Protein AF-A0A8T3MA06-F1 (afdb_monomer)

Sequence (83 aa):
MPRLACWKCGRQLYTVTALESLFADERRCPRCGAFLDAERRDHDRRGMPRRQNPPDDPGPPKAKERRVDERRQTRRRGSGPGI

Secondary structure (DSSP, 8-state):
--EEE-TTT--EEE-SS-GGGS-TTTTB-TTT-PBPEE-TTTTTS--SPPPPPPTTSPPSP----HHHHHHHHS---------

Solvent-accessible surface area (backbone atoms only — not comparable to full-atom values): 5701 Å² total; per-residue (Å²): 120,47,44,33,30,24,84,90,80,70,48,76,44,83,38,90,62,54,77,89,78,48,53,80,73,73,35,32,32,93,86,77,65,45,65,50,40,78,47,79,60,72,78,69,52,78,83,67,79,77,86,75,65,56,88,93,52,67,67,81,74,89,66,78,61,65,70,59,58,58,62,70,72,71,74,87,78,77,93,79,81,91,129

Foldseek 3Di:
DWWKADPVPGDIDDDPDDPVPDDPQRQADPPPRDGIDTDPCPVVPPPDDDDDDDPVCHPDPPDDDVVVVVVVPPPPPDDDDDD

Mean predicted aligned error: 15.07 Å

Structure (mmCIF, N/CA/C/O backbone):
data_AF-A0A8T3MA06-F1
#
_entry.id   AF-A0A8T3MA06-F1
#
loop_
_atom_site.group_PDB
_atom_site.id
_atom_site.type_symbol
_atom_site.label_atom_id
_atom_site.label_alt_id
_atom_site.label_comp_id
_atom_site.label_asym_id
_atom_site.label_entity_id
_atom_site.label_seq_id
_atom_site.pdbx_PDB_ins_code
_atom_site.Cartn_x
_atom_site.Cartn_y
_atom_site.Cartn_z
_atom_site.occupancy
_atom_site.B_iso_or_equiv
_atom_site.auth_seq_id
_atom_site.auth_comp_id
_atom_site.auth_asym_id
_atom_site.auth_atom_id
_atom_site.pdbx_PDB_model_num
ATOM 1 N N . MET A 1 1 ? 3.066 5.221 -3.822 1.00 73.12 1 MET A N 1
ATOM 2 C CA . MET A 1 1 ? 1.664 5.280 -3.353 1.00 73.12 1 MET A CA 1
ATOM 3 C C . MET A 1 1 ? 1.409 4.030 -2.541 1.00 73.12 1 MET A C 1
ATOM 5 O O . MET A 1 1 ? 1.587 2.959 -3.113 1.00 73.12 1 MET A O 1
ATOM 9 N N . PRO A 1 2 ? 1.071 4.151 -1.250 1.00 79.19 2 PRO A N 1
ATOM 10 C CA . PRO A 1 2 ? 0.799 2.995 -0.410 1.00 79.19 2 PRO A CA 1
ATOM 11 C C . PRO A 1 2 ? -0.327 2.135 -0.995 1.00 79.19 2 PRO A C 1
ATOM 13 O O . PRO A 1 2 ? -1.360 2.627 -1.461 1.00 79.19 2 PRO A O 1
ATOM 16 N N . ARG A 1 3 ? -0.090 0.822 -0.999 1.00 86.62 3 ARG A N 1
ATOM 17 C CA . ARG A 1 3 ? -1.081 -0.188 -1.360 1.00 86.62 3 ARG A CA 1
ATOM 18 C C . ARG A 1 3 ? -1.487 -0.959 -0.123 1.00 86.62 3 ARG A C 1
ATOM 20 O O . ARG A 1 3 ? -0.643 -1.473 0.608 1.00 86.62 3 ARG A O 1
ATOM 27 N N . LEU A 1 4 ? -2.792 -1.096 0.043 1.00 90.12 4 LEU A N 1
ATOM 28 C CA . LEU A 1 4 ? -3.400 -1.923 1.067 1.00 90.12 4 LEU A CA 1
ATOM 29 C C . LEU A 1 4 ? -4.016 -3.164 0.432 1.00 90.12 4 LEU A C 1
ATOM 31 O O . LEU A 1 4 ? -4.576 -3.106 -0.665 1.00 90.12 4 LEU A O 1
ATOM 35 N N . ALA A 1 5 ? -3.937 -4.290 1.126 1.00 91.69 5 ALA A N 1
ATOM 36 C CA . ALA A 1 5 ? -4.463 -5.563 0.670 1.00 91.69 5 ALA A CA 1
ATOM 37 C C . ALA A 1 5 ? -5.424 -6.151 1.704 1.00 91.69 5 ALA A C 1
ATOM 39 O O . ALA A 1 5 ? -5.117 -6.237 2.889 1.00 91.69 5 ALA A O 1
ATOM 40 N N . CYS A 1 6 ? -6.581 -6.621 1.242 1.00 92.56 6 CYS A N 1
ATOM 41 C CA . CYS A 1 6 ? -7.473 -7.442 2.048 1.00 92.56 6 CYS A CA 1
ATOM 42 C C . CYS A 1 6 ? -7.149 -8.919 1.830 1.00 92.56 6 CYS A C 1
ATOM 44 O O . CYS A 1 6 ? -7.370 -9.443 0.738 1.00 92.56 6 CYS A O 1
ATOM 46 N N . TRP A 1 7 ? -6.701 -9.626 2.865 1.00 89.12 7 TRP A N 1
ATOM 47 C CA . TRP A 1 7 ? -6.324 -11.039 2.724 1.00 89.12 7 TRP A CA 1
ATOM 48 C C . TRP A 1 7 ? -7.527 -11.985 2.767 1.00 89.12 7 TRP A C 1
ATOM 50 O O . TRP A 1 7 ? -7.425 -13.133 2.350 1.00 89.12 7 TRP A O 1
ATOM 60 N N . LYS A 1 8 ? -8.696 -11.490 3.196 1.00 92.62 8 LYS A N 1
ATOM 61 C CA . LYS A 1 8 ? -9.950 -12.256 3.186 1.00 92.62 8 LYS A CA 1
ATOM 62 C C . LYS A 1 8 ? -10.586 -12.342 1.796 1.00 92.62 8 LYS A C 1
ATOM 64 O O . LYS A 1 8 ? -11.134 -13.377 1.446 1.00 92.62 8 LYS A O 1
ATOM 69 N N . CYS A 1 9 ? -10.562 -11.257 1.012 1.00 92.94 9 CYS A N 1
ATOM 70 C C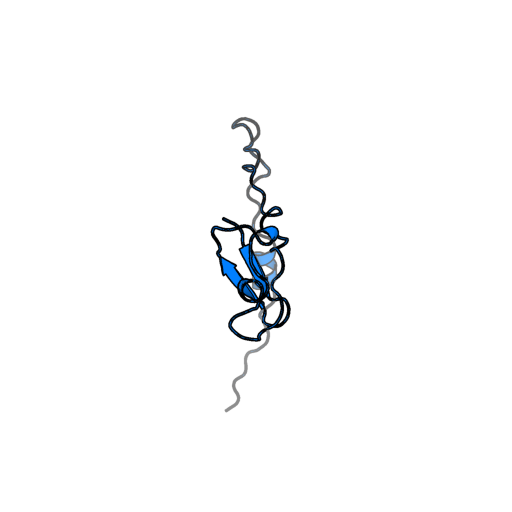A . CYS A 1 9 ? -11.212 -11.212 -0.310 1.00 92.94 9 CYS A CA 1
ATOM 71 C C . CYS A 1 9 ? -10.266 -10.921 -1.487 1.00 92.94 9 CYS A C 1
ATOM 73 O O . CYS A 1 9 ? -10.726 -10.827 -2.624 1.00 92.94 9 CYS A O 1
ATOM 75 N N . GLY A 1 10 ? -8.967 -10.740 -1.224 1.00 89.75 10 GLY A N 1
ATOM 76 C CA . GLY A 1 10 ? -7.929 -10.521 -2.235 1.00 89.75 10 GLY A CA 1
ATOM 77 C C . GLY A 1 10 ? -7.918 -9.128 -2.872 1.00 89.75 10 GLY A C 1
ATOM 78 O O . GLY A 1 10 ? -7.167 -8.896 -3.816 1.00 89.75 10 GLY A O 1
ATOM 79 N N . ARG A 1 11 ? -8.750 -8.189 -2.402 1.00 89.56 11 ARG A N 1
ATOM 80 C CA . ARG A 1 11 ? -8.837 -6.849 -2.998 1.00 89.56 11 ARG A CA 1
ATOM 81 C C . ARG A 1 11 ? -7.623 -5.998 -2.637 1.00 89.56 11 ARG A C 1
ATOM 83 O O . ARG A 1 11 ? -7.190 -5.994 -1.488 1.00 89.56 11 ARG A O 1
ATOM 90 N N . GLN A 1 12 ? -7.141 -5.241 -3.617 1.00 91.19 12 GLN A N 1
ATOM 91 C CA . GLN A 1 12 ? -6.109 -4.223 -3.443 1.00 91.19 12 GLN A CA 1
ATOM 92 C C . GLN A 1 12 ? -6.738 -2.831 -3.484 1.00 91.19 12 GLN A C 1
ATOM 94 O O . GLN A 1 1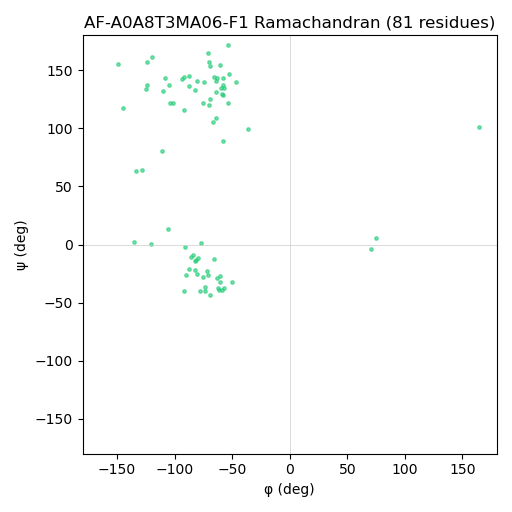2 ? -7.611 -2.564 -4.314 1.00 91.19 12 GLN A O 1
ATOM 99 N N . LEU A 1 13 ? -6.299 -1.961 -2.583 1.00 88.38 13 LEU A N 1
ATOM 100 C CA . LEU A 1 13 ? -6.729 -0.575 -2.460 1.00 88.38 13 LEU A CA 1
ATOM 101 C C . LEU A 1 13 ? -5.505 0.327 -2.551 1.00 88.38 13 LEU A C 1
ATOM 103 O O . LEU A 1 13 ? -4.453 0.033 -1.989 1.00 88.38 13 LEU A O 1
ATOM 107 N N . TYR A 1 14 ? -5.660 1.413 -3.291 1.00 86.75 14 TYR A N 1
ATOM 108 C CA . TYR A 1 14 ? -4.630 2.417 -3.483 1.00 86.75 14 TYR A CA 1
ATOM 109 C C . TYR A 1 14 ? -4.998 3.613 -2.627 1.00 86.75 14 TYR A C 1
ATOM 111 O O . TYR A 1 14 ? -6.088 4.160 -2.786 1.00 86.75 14 TYR A O 1
ATOM 119 N N . THR A 1 15 ? -4.108 3.998 -1.723 1.00 85.00 15 THR A N 1
ATOM 120 C CA . THR A 1 15 ? -4.321 5.138 -0.833 1.00 85.00 15 THR A CA 1
ATOM 121 C C . THR A 1 15 ? -3.175 6.126 -1.002 1.00 85.00 15 THR A C 1
ATOM 123 O O . THR A 1 15 ? -2.089 5.790 -1.483 1.00 85.00 15 THR A O 1
ATOM 126 N N . VAL A 1 16 ? -3.432 7.384 -0.657 1.00 84.88 16 VAL A N 1
ATOM 127 C CA . VAL A 1 16 ? -2.380 8.409 -0.553 1.00 84.88 16 VAL A CA 1
ATOM 128 C C . VAL A 1 16 ? -1.802 8.466 0.860 1.00 84.88 16 VAL A C 1
ATOM 130 O O . VAL A 1 16 ? -0.641 8.819 1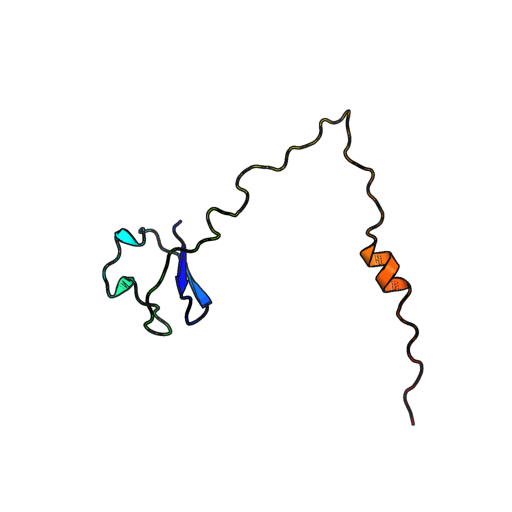.035 1.00 84.88 16 VAL A O 1
ATOM 133 N N . THR A 1 17 ? -2.593 8.060 1.852 1.00 84.88 17 THR A N 1
ATOM 134 C CA . THR A 1 17 ? -2.247 7.982 3.272 1.00 84.88 17 THR A CA 1
ATOM 135 C C . THR A 1 17 ? -1.699 6.605 3.644 1.00 84.88 17 THR A C 1
ATOM 137 O O . THR A 1 17 ? -2.133 5.584 3.104 1.00 84.88 17 THR A O 1
ATOM 140 N N . ALA A 1 18 ? -0.731 6.578 4.563 1.00 82.88 18 ALA A N 1
ATOM 141 C CA . ALA A 1 18 ? -0.157 5.347 5.103 1.00 82.88 18 ALA A CA 1
ATOM 142 C C . ALA A 1 18 ? -1.157 4.611 6.014 1.00 82.88 18 ALA A C 1
ATOM 144 O O . ALA A 1 18 ? -2.072 5.230 6.560 1.00 82.88 18 ALA A O 1
ATOM 145 N N . LEU A 1 19 ? -0.977 3.295 6.191 1.00 81.69 19 LEU A N 1
ATOM 146 C CA . LEU A 1 19 ? -1.884 2.456 6.987 1.00 81.69 19 LEU A CA 1
ATOM 147 C C . LEU A 1 19 ? -1.976 2.946 8.439 1.00 81.69 19 LEU A C 1
ATOM 149 O O . LEU A 1 19 ? -3.060 2.973 9.020 1.00 81.69 19 LEU A O 1
ATOM 153 N N . GLU A 1 20 ? -0.852 3.371 9.013 1.00 83.50 20 GLU A N 1
ATOM 154 C CA . GLU A 1 20 ? -0.747 3.850 10.391 1.00 83.50 20 GLU A CA 1
ATOM 155 C C . GLU A 1 20 ? -1.579 5.116 10.629 1.00 83.50 20 GLU A C 1
ATOM 157 O O . GLU A 1 20 ? -2.083 5.315 11.732 1.00 83.50 20 GLU A O 1
ATOM 162 N N . SER A 1 21 ? -1.774 5.932 9.590 1.00 86.75 21 SER A N 1
ATOM 163 C CA . SER A 1 21 ? -2.540 7.182 9.644 1.00 86.75 21 SER A CA 1
ATOM 164 C C . SER A 1 21 ? -4.048 6.999 9.447 1.00 86.75 21 SER A C 1
ATOM 166 O O . SER A 1 21 ? -4.788 7.954 9.649 1.00 86.75 21 SER A O 1
ATOM 168 N N . LEU A 1 22 ? -4.511 5.811 9.039 1.00 84.06 22 LEU A N 1
ATOM 169 C CA . LEU A 1 22 ? -5.936 5.532 8.832 1.00 84.06 22 LEU A CA 1
ATOM 170 C C . LEU A 1 22 ? -6.648 5.227 10.151 1.00 84.06 22 LEU A C 1
ATOM 172 O O . LEU A 1 22 ? -6.119 4.480 10.984 1.00 84.06 22 LEU A O 1
ATOM 176 N N . PHE A 1 23 ? -7.879 5.718 10.293 1.00 87.88 23 PHE A N 1
ATOM 177 C CA . PHE A 1 23 ? -8.772 5.362 11.395 1.00 87.88 23 PHE A CA 1
ATOM 178 C C . PHE A 1 23 ? -9.287 3.918 11.268 1.00 87.88 23 PHE A C 1
ATOM 180 O O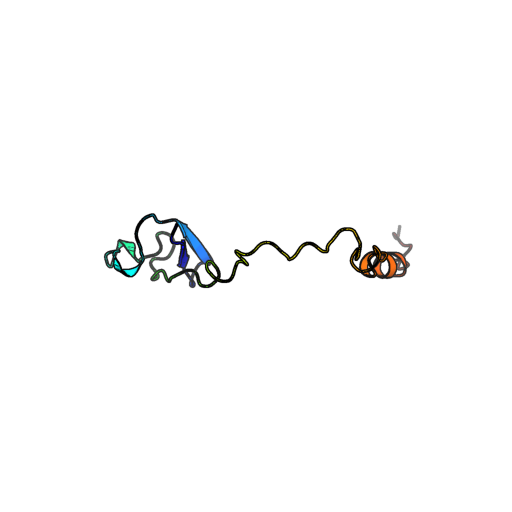 . PHE A 1 23 ? -9.193 3.284 10.217 1.00 87.88 23 PHE A O 1
ATOM 187 N N . ALA 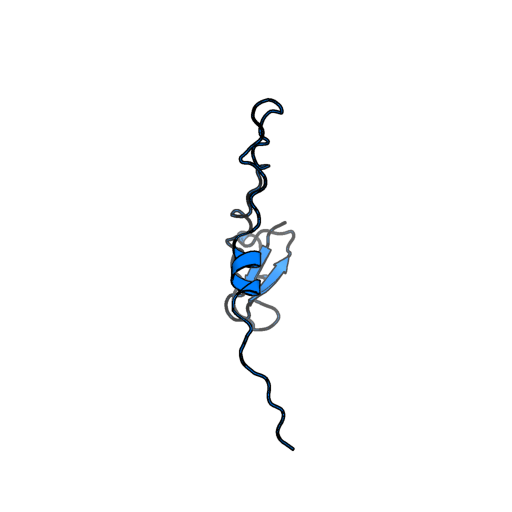A 1 24 ? -9.851 3.373 12.351 1.00 83.00 24 ALA A N 1
ATOM 188 C CA . ALA A 1 24 ? -10.291 1.975 12.405 1.00 83.00 24 ALA A CA 1
ATOM 189 C C . ALA A 1 24 ? -11.304 1.606 11.304 1.00 83.00 24 ALA A C 1
ATOM 191 O O . ALA A 1 24 ? -11.221 0.509 10.749 1.00 83.00 24 ALA A O 1
ATOM 192 N N . ASP A 1 25 ? -12.215 2.517 10.959 1.00 83.31 25 ASP A N 1
ATOM 193 C CA . ASP A 1 25 ? -13.216 2.293 9.910 1.00 83.31 25 ASP A CA 1
ATOM 194 C C . ASP A 1 25 ? -12.606 2.337 8.507 1.00 83.31 25 ASP A C 1
ATOM 196 O O . ASP A 1 25 ? -12.943 1.523 7.649 1.00 83.31 25 ASP A O 1
ATOM 200 N N . GLU A 1 26 ? -11.632 3.216 8.290 1.00 84.56 26 GLU A N 1
ATOM 201 C CA . GLU A 1 26 ? -10.910 3.343 7.020 1.00 84.56 26 GLU A CA 1
ATOM 202 C C . GLU A 1 26 ? -9.959 2.163 6.774 1.00 84.56 26 GLU A C 1
ATOM 204 O O . GLU A 1 26 ? -9.644 1.830 5.631 1.00 84.56 26 GLU A O 1
ATOM 209 N N . ARG A 1 27 ? -9.539 1.472 7.843 1.00 89.25 27 ARG A N 1
ATOM 210 C CA . ARG A 1 27 ? -8.776 0.219 7.763 1.00 89.25 27 ARG A CA 1
ATOM 211 C C . ARG A 1 27 ? -9.639 -0.995 7.427 1.00 89.25 27 ARG A C 1
ATOM 213 O O . ARG A 1 27 ? -9.104 -2.101 7.362 1.00 89.25 27 ARG A O 1
ATOM 220 N N . ARG A 1 28 ? -10.949 -0.848 7.208 1.00 92.00 28 ARG A N 1
ATOM 221 C CA . ARG A 1 28 ? -11.819 -1.964 6.814 1.00 92.00 28 ARG A CA 1
ATOM 222 C C . ARG A 1 28 ? -11.956 -2.059 5.304 1.00 92.00 28 ARG A C 1
ATOM 224 O O . ARG A 1 28 ? -12.077 -1.082 4.574 1.00 92.00 28 ARG A O 1
ATOM 231 N N . CYS A 1 29 ? -12.000 -3.290 4.817 1.00 92.31 29 CYS A N 1
ATOM 232 C CA . CYS A 1 29 ? -12.262 -3.563 3.420 1.00 92.31 29 CYS A CA 1
ATOM 233 C C . CYS A 1 29 ? -13.721 -3.208 3.080 1.00 92.31 29 CYS A C 1
ATOM 235 O O . CYS A 1 29 ? -14.626 -3.825 3.649 1.00 92.31 29 CYS A O 1
ATOM 237 N N . PRO A 1 30 ? -13.981 -2.352 2.075 1.00 91.31 30 PRO A N 1
ATOM 238 C CA . PRO A 1 30 ? -15.341 -1.962 1.692 1.00 91.31 30 PRO A CA 1
ATOM 239 C C . PRO A 1 30 ? -16.172 -3.117 1.116 1.00 91.31 30 PRO A C 1
ATOM 241 O O . PRO A 1 30 ? -17.378 -2.992 0.945 1.00 91.31 30 PRO A O 1
ATOM 244 N N . ARG A 1 31 ? -15.540 -4.252 0.782 1.00 90.81 31 ARG A N 1
ATOM 245 C CA . ARG A 1 31 ? -16.232 -5.428 0.238 1.00 90.81 31 ARG A CA 1
ATOM 246 C C . ARG A 1 31 ? -16.666 -6.422 1.312 1.00 90.81 31 ARG A C 1
ATOM 248 O O . ARG A 1 31 ? -17.709 -7.042 1.170 1.00 90.81 31 ARG A O 1
ATOM 255 N N . CYS A 1 32 ? -15.832 -6.658 2.322 1.00 93.38 32 CYS A N 1
ATOM 256 C CA . CYS A 1 32 ? -16.036 -7.766 3.264 1.00 93.38 32 CYS A CA 1
ATOM 257 C C . CYS A 1 32 ? -15.845 -7.390 4.739 1.00 93.38 32 CYS A C 1
ATOM 259 O O . CYS A 1 32 ? -15.900 -8.276 5.592 1.00 93.38 32 CYS A O 1
ATOM 261 N N . GLY A 1 33 ? -15.571 -6.117 5.043 1.00 91.94 33 GLY A N 1
ATOM 262 C CA . GLY A 1 33 ? -15.439 -5.581 6.402 1.00 91.94 33 GLY A CA 1
ATOM 263 C C . GLY A 1 33 ? -14.196 -6.024 7.181 1.00 91.94 33 GLY A C 1
ATOM 264 O O . GLY A 1 33 ? -13.990 -5.555 8.300 1.00 91.94 33 GLY A O 1
ATOM 265 N N . ALA A 1 34 ? -13.375 -6.916 6.617 1.00 93.25 34 ALA A N 1
ATOM 266 C CA . ALA A 1 34 ? -12.124 -7.366 7.226 1.00 93.25 34 ALA A CA 1
ATOM 267 C C . ALA A 1 34 ? -11.074 -6.253 7.235 1.00 93.25 34 ALA A C 1
ATOM 269 O O . ALA A 1 34 ? -11.091 -5.393 6.355 1.00 93.25 34 ALA A O 1
ATOM 270 N N . PHE A 1 35 ? -10.142 -6.306 8.186 1.00 92.25 35 PHE A N 1
ATOM 271 C CA . PHE A 1 35 ? -9.031 -5.363 8.230 1.00 92.25 35 PHE A CA 1
ATOM 272 C C . PHE A 1 35 ? -8.133 -5.487 6.994 1.00 92.25 35 PHE A C 1
ATOM 274 O O . PHE A 1 35 ? -7.951 -6.567 6.421 1.00 92.25 35 PHE A O 1
ATOM 281 N N . LEU A 1 36 ? -7.647 -4.335 6.553 1.00 90.75 36 LEU A N 1
ATOM 282 C CA . LEU A 1 36 ? -6.654 -4.183 5.509 1.00 90.75 36 LEU A CA 1
ATOM 283 C C . LEU A 1 36 ? -5.260 -4.247 6.124 1.00 90.75 36 LEU A C 1
ATOM 285 O O . LEU A 1 36 ? -5.040 -3.733 7.216 1.00 90.75 36 LEU A O 1
ATOM 289 N N . ASP A 1 37 ? -4.329 -4.824 5.375 1.00 89.94 37 ASP A N 1
ATOM 290 C CA . ASP A 1 37 ? -2.913 -4.898 5.718 1.00 89.94 37 ASP A CA 1
ATOM 291 C C . ASP A 1 37 ? -2.067 -4.199 4.656 1.00 89.94 37 ASP A C 1
ATOM 293 O O . ASP A 1 37 ? -2.504 -4.008 3.515 1.00 89.94 37 ASP A O 1
ATOM 297 N N . ALA A 1 38 ? -0.828 -3.861 5.010 1.00 87.56 38 ALA A N 1
ATOM 298 C CA . ALA A 1 38 ? 0.150 -3.392 4.038 1.00 87.56 38 ALA A CA 1
ATOM 299 C C . ALA A 1 38 ? 0.395 -4.463 2.956 1.00 87.56 38 ALA A C 1
ATOM 301 O O . ALA A 1 38 ? 0.545 -5.659 3.240 1.00 87.56 38 ALA A O 1
ATOM 302 N N . GLU A 1 39 ? 0.419 -4.046 1.690 1.00 85.69 39 GLU A N 1
ATOM 303 C CA . GLU A 1 39 ? 0.770 -4.935 0.585 1.00 85.69 39 GLU A CA 1
ATOM 304 C C . GLU A 1 39 ? 2.272 -5.259 0.660 1.00 85.69 39 GLU A C 1
ATOM 306 O O . GLU A 1 39 ? 3.118 -4.369 0.654 1.00 85.69 39 GLU A O 1
ATOM 311 N N . ARG A 1 40 ? 2.607 -6.550 0.787 1.00 81.00 40 ARG A N 1
ATOM 312 C CA . ARG A 1 40 ? 3.986 -6.976 1.084 1.00 81.00 40 ARG A CA 1
ATOM 313 C C . ARG A 1 40 ? 4.934 -6.881 -0.111 1.00 81.00 40 ARG A C 1
ATOM 315 O O . ARG A 1 40 ? 6.133 -6.736 0.081 1.00 81.00 40 ARG A O 1
ATOM 322 N N . ARG A 1 41 ? 4.421 -7.009 -1.337 1.00 73.19 41 ARG A N 1
ATOM 323 C CA . ARG A 1 41 ? 5.231 -7.136 -2.558 1.00 73.19 41 ARG A CA 1
ATOM 324 C C . ARG A 1 41 ? 5.541 -5.796 -3.217 1.00 73.19 41 ARG A C 1
ATOM 326 O O . ARG A 1 41 ? 6.232 -5.780 -4.236 1.00 73.19 41 ARG A O 1
ATOM 333 N N . ASP A 1 42 ? 5.032 -4.691 -2.685 1.00 69.75 42 ASP A N 1
ATOM 334 C CA . ASP A 1 42 ? 5.261 -3.358 -3.227 1.00 69.75 42 ASP A CA 1
ATOM 335 C C . ASP A 1 42 ? 6.758 -3.030 -3.182 1.00 69.75 42 ASP A C 1
ATOM 337 O O . ASP A 1 42 ? 7.312 -2.548 -4.169 1.00 69.75 42 ASP A O 1
ATOM 341 N N . HIS A 1 43 ? 7.436 -3.438 -2.103 1.00 65.31 43 HIS A N 1
ATOM 342 C CA . HIS A 1 43 ? 8.886 -3.309 -1.936 1.00 65.31 43 HIS A CA 1
ATOM 343 C C . HIS A 1 43 ? 9.705 -4.399 -2.652 1.00 65.31 43 HIS A C 1
ATOM 345 O O . HIS A 1 43 ? 10.848 -4.154 -3.031 1.00 65.31 43 HIS A O 1
ATOM 351 N N . ASP A 1 44 ? 9.128 -5.579 -2.899 1.00 64.00 44 ASP A N 1
ATOM 352 C CA . ASP A 1 44 ? 9.821 -6.699 -3.561 1.00 64.00 44 ASP A CA 1
ATOM 353 C C . ASP A 1 44 ? 9.899 -6.552 -5.089 1.00 64.00 44 ASP A C 1
ATOM 355 O O . ASP A 1 44 ? 10.622 -7.291 -5.775 1.00 64.00 44 ASP A O 1
ATOM 359 N N . ARG A 1 45 ? 9.154 -5.606 -5.675 1.00 67.19 45 ARG A N 1
ATOM 360 C CA . ARG A 1 45 ? 9.328 -5.267 -7.089 1.00 67.19 45 ARG A CA 1
ATOM 361 C C . ARG A 1 45 ? 10.694 -4.627 -7.254 1.00 67.19 45 ARG A C 1
ATOM 363 O O . ARG A 1 45 ? 10.880 -3.470 -6.909 1.00 67.19 45 ARG A O 1
ATOM 370 N N . ARG A 1 46 ? 11.627 -5.394 -7.825 1.00 67.88 46 ARG A N 1
ATOM 371 C CA . ARG A 1 46 ? 12.955 -4.941 -8.266 1.00 67.88 46 ARG A CA 1
ATOM 372 C C . ARG A 1 46 ? 12.884 -3.519 -8.837 1.00 67.88 46 ARG A C 1
ATOM 374 O O . ARG A 1 46 ? 12.489 -3.338 -9.984 1.00 67.88 46 ARG A O 1
ATOM 381 N N . GLY A 1 47 ? 13.260 -2.540 -8.016 1.00 72.31 47 GLY A N 1
ATOM 382 C CA . GLY A 1 47 ? 13.293 -1.126 -8.390 1.00 72.31 47 GLY A CA 1
ATOM 383 C C . GLY A 1 47 ? 14.567 -0.743 -9.138 1.00 72.31 47 GLY A C 1
ATOM 384 O O . GLY A 1 47 ? 14.625 0.314 -9.756 1.00 72.31 47 GLY A O 1
ATOM 385 N N . MET A 1 48 ? 15.586 -1.608 -9.111 1.00 74.81 48 MET A N 1
ATOM 386 C CA . MET A 1 48 ? 16.827 -1.375 -9.838 1.00 74.81 48 MET A CA 1
ATOM 387 C C . MET A 1 48 ? 16.735 -1.914 -11.270 1.00 74.81 48 MET A C 1
ATOM 389 O O . MET A 1 48 ? 16.261 -3.041 -11.474 1.00 74.81 48 MET A O 1
ATOM 393 N N . PRO A 1 49 ? 17.224 -1.151 -12.265 1.00 76.75 49 PRO A N 1
ATOM 394 C CA . PRO A 1 49 ? 17.380 -1.661 -13.617 1.00 76.75 49 PRO A CA 1
ATOM 395 C C . PRO A 1 49 ? 18.287 -2.895 -13.601 1.00 76.75 49 PRO A C 1
ATOM 397 O O . PRO A 1 49 ? 19.253 -2.979 -12.838 1.00 76.75 49 PRO A O 1
ATOM 400 N N . ARG A 1 50 ? 17.974 -3.879 -14.454 1.00 78.38 50 ARG A N 1
ATOM 401 C CA . ARG A 1 50 ? 18.888 -5.004 -14.686 1.00 78.38 50 ARG A CA 1
ATOM 402 C C . ARG A 1 50 ? 20.219 -4.436 -15.176 1.00 78.38 50 ARG A C 1
ATOM 404 O O . ARG A 1 50 ? 20.212 -3.544 -16.023 1.00 78.38 50 ARG A O 1
ATOM 411 N N . ARG A 1 51 ? 21.337 -4.962 -14.663 1.00 81.56 51 ARG A N 1
ATOM 412 C CA . ARG A 1 51 ? 22.663 -4.650 -15.211 1.00 81.56 51 ARG A CA 1
ATOM 413 C C . ARG A 1 51 ? 22.624 -4.942 -16.710 1.00 81.56 51 ARG A C 1
ATOM 415 O O . ARG A 1 51 ? 22.259 -6.049 -17.102 1.00 81.56 51 ARG A O 1
ATOM 422 N N . GLN A 1 52 ? 22.910 -3.929 -17.520 1.00 80.44 52 GLN A N 1
ATOM 423 C CA . GLN A 1 52 ? 23.135 -4.122 -18.945 1.00 80.44 52 GLN A CA 1
ATOM 424 C C . GLN A 1 52 ? 24.578 -4.571 -19.113 1.00 80.44 52 GLN A C 1
ATOM 426 O O . GLN A 1 52 ? 25.477 -3.999 -18.494 1.00 80.44 52 GLN A O 1
ATOM 431 N N . ASN A 1 53 ? 24.783 -5.613 -19.907 1.00 81.12 53 ASN A N 1
ATOM 432 C CA . ASN A 1 53 ? 26.130 -6.010 -20.266 1.00 81.12 53 ASN A CA 1
ATOM 433 C C . ASN A 1 53 ? 26.773 -4.914 -21.131 1.00 81.12 53 ASN A C 1
ATOM 435 O O . ASN A 1 53 ? 26.069 -4.298 -21.939 1.00 81.12 53 ASN A O 1
ATOM 439 N N . PRO A 1 54 ? 28.084 -4.665 -20.975 1.00 81.88 54 PRO A N 1
ATOM 440 C CA . PRO A 1 54 ? 28.813 -3.816 -21.902 1.00 81.88 54 PRO A CA 1
ATOM 441 C C . PRO A 1 54 ? 28.759 -4.411 -23.322 1.00 81.88 54 PRO A C 1
ATOM 443 O O . PRO A 1 54 ? 28.594 -5.624 -23.476 1.00 81.88 54 PRO A O 1
ATOM 446 N N . PRO A 1 55 ? 28.886 -3.576 -24.368 1.00 78.50 55 PRO A N 1
ATOM 447 C CA . PRO A 1 55 ? 28.766 -4.019 -25.758 1.00 78.50 55 PRO A CA 1
ATOM 448 C C . PRO A 1 55 ? 29.814 -5.070 -26.152 1.00 78.50 55 PRO A C 1
ATOM 450 O O . PRO A 1 55 ? 29.528 -5.909 -27.003 1.00 78.50 55 PRO A O 1
ATOM 453 N N . ASP A 1 56 ? 30.977 -5.058 -25.495 1.00 83.94 56 ASP A N 1
ATOM 454 C CA . ASP A 1 56 ? 32.094 -5.974 -25.755 1.00 83.94 56 ASP A CA 1
ATOM 455 C C . ASP A 1 56 ? 31.967 -7.331 -25.039 1.00 83.94 56 ASP A C 1
ATOM 457 O O . ASP A 1 56 ? 32.731 -8.249 -25.325 1.00 83.94 56 ASP A O 1
ATOM 461 N N . ASP A 1 57 ? 30.993 -7.484 -24.135 1.00 77.69 57 ASP A N 1
ATOM 462 C CA . ASP A 1 57 ? 30.671 -8.755 -23.470 1.00 77.69 57 ASP A CA 1
ATOM 463 C C . ASP A 1 57 ? 29.167 -9.046 -23.606 1.00 77.69 57 ASP A C 1
ATOM 465 O O . ASP A 1 57 ? 28.408 -9.021 -22.622 1.00 77.69 57 ASP A O 1
ATOM 469 N N . PRO A 1 58 ? 28.675 -9.241 -24.848 1.00 75.69 58 PRO A N 1
ATOM 470 C CA . PRO A 1 58 ? 27.279 -9.558 -25.061 1.00 75.69 58 PRO A CA 1
ATOM 471 C C . PRO A 1 58 ? 26.967 -10.838 -24.290 1.00 75.69 58 PRO A C 1
ATOM 473 O O . PRO A 1 58 ? 27.668 -11.842 -24.399 1.00 75.69 58 PRO A O 1
ATOM 476 N N . GLY A 1 59 ? 25.908 -10.782 -23.480 1.00 73.00 59 GLY A N 1
ATOM 477 C CA . GLY A 1 59 ? 25.464 -11.923 -22.691 1.00 73.00 59 GLY A CA 1
ATOM 478 C C . GLY A 1 59 ? 25.233 -13.172 -23.550 1.00 73.00 59 GLY A C 1
ATOM 479 O O . GLY A 1 59 ? 25.255 -13.101 -24.782 1.00 73.00 59 GLY A O 1
ATOM 480 N N . PRO A 1 60 ? 24.980 -14.325 -22.907 1.00 77.00 60 PRO A N 1
ATOM 481 C CA . PRO A 1 60 ? 24.914 -15.614 -23.580 1.00 77.00 60 PRO A CA 1
ATOM 482 C C . PRO A 1 60 ? 24.061 -15.539 -24.852 1.00 77.00 60 PRO A C 1
ATOM 484 O O . PRO A 1 60 ? 23.021 -14.864 -24.855 1.00 77.00 60 PRO A O 1
ATOM 487 N N . PRO A 1 61 ? 24.493 -16.211 -25.935 1.00 75.56 61 PRO A N 1
ATOM 488 C CA . PRO A 1 61 ? 23.822 -16.130 -27.222 1.00 75.56 61 PRO A CA 1
ATOM 489 C C . PRO A 1 61 ? 22.341 -16.450 -27.047 1.00 75.56 61 PRO A C 1
ATOM 491 O O . PRO A 1 61 ? 21.976 -17.258 -26.191 1.00 75.56 61 PRO A O 1
ATOM 494 N N . LYS A 1 62 ? 21.484 -15.815 -27.857 1.00 70.38 62 LYS A N 1
ATOM 495 C CA . LYS A 1 62 ? 20.033 -16.050 -27.854 1.00 70.38 62 LYS A CA 1
ATOM 496 C C . LYS A 1 62 ? 19.763 -17.534 -28.125 1.00 70.38 62 LYS A C 1
ATOM 498 O O . LYS A 1 62 ? 19.638 -17.951 -29.274 1.00 70.38 62 LYS A O 1
ATOM 503 N N . ALA A 1 63 ? 19.711 -18.339 -27.070 1.00 65.94 63 ALA A N 1
ATOM 504 C CA . ALA A 1 63 ? 19.369 -19.741 -27.170 1.00 65.94 63 ALA A CA 1
ATOM 505 C C . ALA A 1 63 ? 17.926 -19.842 -27.669 1.00 65.94 63 ALA A C 1
ATOM 507 O O . ALA A 1 63 ? 17.059 -19.061 -27.264 1.00 65.94 63 ALA A O 1
ATOM 508 N N . LYS A 1 64 ? 17.664 -20.811 -28.550 1.00 67.44 64 LYS A N 1
ATOM 509 C CA . LYS A 1 64 ? 16.291 -21.186 -28.889 1.00 67.44 64 LYS A CA 1
ATOM 510 C C . LYS A 1 64 ? 15.601 -21.613 -27.596 1.00 67.44 64 LYS A C 1
ATOM 512 O O . LYS A 1 64 ? 16.154 -22.367 -26.797 1.00 67.44 64 LYS A O 1
ATOM 517 N N . GLU A 1 65 ? 14.426 -21.053 -27.348 1.00 65.94 65 GLU A N 1
ATOM 518 C CA . GLU A 1 65 ? 13.694 -21.262 -26.108 1.00 65.94 65 GLU A CA 1
ATOM 519 C C . GLU A 1 65 ? 13.303 -22.746 -25.995 1.00 65.94 65 GLU A C 1
ATOM 521 O O . GLU A 1 65 ? 12.430 -23.218 -26.720 1.00 65.94 65 GLU A O 1
ATOM 526 N N . ARG A 1 66 ? 13.941 -23.496 -25.082 1.00 66.69 66 ARG A N 1
ATOM 527 C CA . ARG A 1 66 ? 13.755 -24.957 -24.916 1.00 66.69 66 ARG A CA 1
ATOM 528 C C . ARG A 1 66 ? 12.280 -25.380 -24.824 1.00 66.69 66 ARG A C 1
ATOM 530 O O . ARG A 1 66 ? 11.894 -26.448 -25.292 1.00 66.69 66 ARG A O 1
ATOM 537 N N . ARG A 1 67 ? 11.439 -24.508 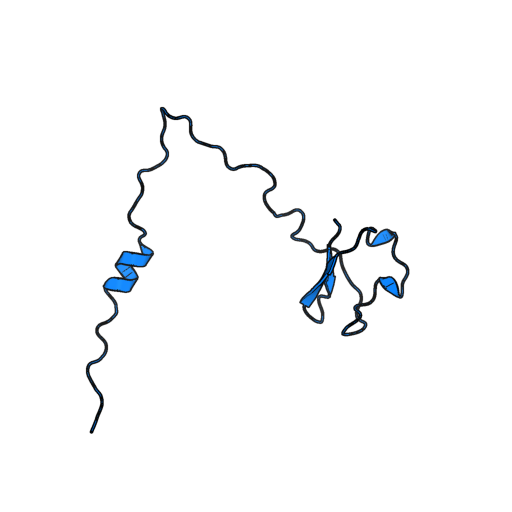-24.254 1.00 63.81 67 ARG A N 1
ATOM 538 C CA . ARG A 1 67 ? 9.982 -24.690 -24.130 1.00 63.81 67 ARG A CA 1
ATOM 539 C C . ARG A 1 67 ? 9.262 -24.822 -25.472 1.00 63.81 67 ARG A C 1
ATOM 541 O O . ARG A 1 67 ? 8.238 -25.499 -25.540 1.00 63.81 67 ARG A O 1
ATOM 548 N N . VAL A 1 68 ? 9.754 -24.155 -26.512 1.00 61.75 68 VAL A N 1
ATOM 549 C CA . VAL A 1 68 ? 9.159 -24.189 -27.853 1.00 61.75 68 VAL A CA 1
ATOM 550 C C . VAL A 1 68 ? 9.449 -25.532 -28.520 1.00 61.75 68 VAL A C 1
ATOM 552 O O . VAL A 1 68 ? 8.544 -26.119 -29.116 1.00 61.75 68 VAL A O 1
ATOM 555 N N . ASP A 1 69 ? 10.659 -26.063 -28.339 1.00 59.69 6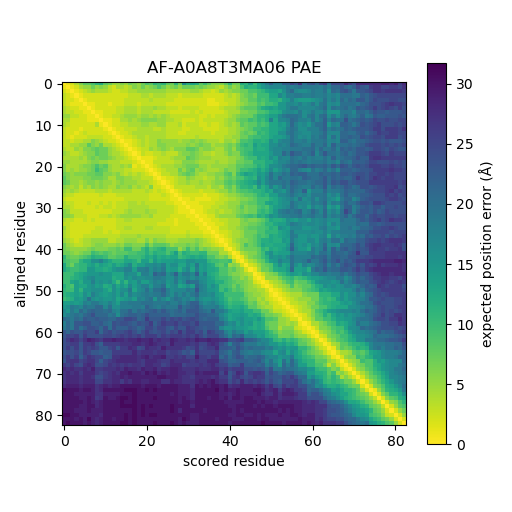9 ASP A N 1
ATOM 556 C CA . ASP A 1 69 ? 11.065 -27.351 -28.909 1.00 59.69 69 ASP A CA 1
ATOM 557 C C . ASP A 1 69 ? 10.331 -28.534 -28.245 1.00 59.69 69 ASP A C 1
ATOM 559 O O . ASP A 1 69 ? 9.783 -29.385 -28.949 1.00 59.69 69 ASP A O 1
ATOM 563 N N . GLU A 1 70 ? 10.195 -28.551 -26.911 1.00 58.62 70 GLU A N 1
ATOM 564 C CA . GLU A 1 70 ? 9.442 -29.600 -26.188 1.00 58.62 70 GLU A CA 1
ATOM 565 C C . GLU A 1 70 ? 7.944 -29.622 -26.564 1.00 58.62 70 GLU A C 1
ATOM 567 O O . GLU A 1 70 ? 7.340 -30.692 -26.716 1.00 58.62 70 GLU A O 1
ATOM 572 N N . ARG A 1 71 ? 7.328 -28.448 -26.779 1.00 58.44 71 ARG A N 1
ATOM 573 C CA . ARG A 1 71 ? 5.908 -28.333 -27.162 1.00 58.44 71 ARG A CA 1
ATOM 574 C C . ARG A 1 71 ? 5.646 -28.808 -28.597 1.00 58.44 71 ARG A C 1
ATOM 576 O O . ARG A 1 71 ? 4.531 -29.237 -28.897 1.00 58.44 71 ARG A O 1
ATOM 583 N N . ARG A 1 72 ? 6.653 -28.751 -29.480 1.00 56.72 72 ARG A N 1
ATOM 584 C CA . ARG A 1 72 ? 6.549 -29.196 -30.882 1.00 56.72 72 ARG A CA 1
ATOM 585 C C . ARG A 1 72 ? 6.720 -30.706 -31.051 1.00 56.72 72 ARG A C 1
ATOM 587 O O . ARG A 1 72 ? 6.227 -31.250 -32.033 1.00 56.72 72 ARG A O 1
ATOM 594 N N . GLN A 1 73 ? 7.364 -31.384 -30.100 1.00 57.03 73 GLN A N 1
ATOM 595 C CA . GLN A 1 73 ? 7.594 -32.831 -30.169 1.00 57.03 73 GLN A CA 1
ATOM 596 C C . GLN A 1 73 ? 6.445 -33.679 -29.593 1.00 57.03 73 GLN A C 1
ATOM 598 O O . GLN A 1 73 ? 6.299 -34.839 -29.968 1.00 57.03 73 GLN A O 1
ATOM 603 N N . THR A 1 74 ? 5.584 -33.127 -28.730 1.00 58.47 74 THR A N 1
ATOM 604 C CA . THR A 1 74 ? 4.639 -33.928 -27.918 1.00 58.47 74 THR A CA 1
ATOM 605 C C . THR A 1 74 ? 3.163 -33.897 -28.342 1.00 58.47 74 THR A C 1
ATOM 607 O O . THR A 1 74 ? 2.311 -34.412 -27.620 1.00 58.47 74 THR A O 1
ATOM 610 N N . ARG A 1 75 ? 2.804 -33.403 -29.537 1.00 59.19 75 ARG A N 1
ATOM 611 C CA . ARG A 1 75 ? 1.433 -33.559 -30.078 1.00 59.19 75 ARG A CA 1
ATOM 612 C C . ARG A 1 75 ? 1.369 -34.499 -31.282 1.00 59.19 75 ARG A C 1
ATOM 614 O O . ARG A 1 75 ? 1.248 -34.067 -32.422 1.00 59.19 75 ARG A O 1
ATOM 621 N N . ARG A 1 76 ? 1.360 -35.805 -30.997 1.00 60.28 76 ARG A N 1
ATOM 622 C CA . ARG A 1 76 ? 0.754 -36.841 -31.856 1.00 60.28 76 ARG A CA 1
ATOM 623 C C . ARG A 1 76 ? -0.099 -37.804 -31.016 1.00 60.28 76 ARG A C 1
ATOM 625 O O . ARG A 1 76 ? 0.200 -38.983 -30.900 1.00 60.28 76 ARG A O 1
ATOM 632 N N . ARG A 1 77 ? -1.155 -37.277 -30.396 1.00 60.06 77 ARG A N 1
ATOM 633 C CA . ARG A 1 77 ? -2.342 -38.024 -29.938 1.00 60.06 77 ARG A CA 1
ATOM 634 C C . ARG A 1 77 ? -3.539 -37.081 -30.134 1.00 60.06 77 ARG A C 1
ATOM 636 O O . ARG A 1 77 ? -3.514 -35.999 -29.564 1.00 60.06 77 ARG A O 1
ATOM 643 N N . GLY A 1 78 ? -4.550 -37.353 -30.951 1.00 49.38 78 GLY A N 1
ATOM 644 C CA . GLY A 1 78 ? -4.809 -38.491 -31.822 1.00 49.38 78 GLY A CA 1
ATOM 645 C C . GLY A 1 78 ? -5.612 -38.045 -33.046 1.00 49.38 78 GLY A C 1
ATOM 646 O O . GLY A 1 78 ? -6.293 -37.021 -33.018 1.00 49.38 78 GLY A O 1
ATOM 647 N N . SER A 1 79 ? -5.489 -38.813 -34.125 1.00 52.56 79 SER A N 1
ATOM 648 C CA . SER A 1 79 ? -6.483 -38.809 -35.190 1.00 52.56 79 SER A CA 1
ATOM 649 C C . SER A 1 79 ? -7.684 -39.595 -34.676 1.00 52.56 79 SER A C 1
ATOM 651 O O . SER A 1 79 ? -7.527 -40.749 -34.278 1.00 52.56 79 SER A O 1
ATOM 653 N N . GLY A 1 80 ? -8.847 -38.957 -34.637 1.00 52.91 80 GLY A N 1
ATOM 654 C CA . GLY A 1 80 ? -10.113 -39.626 -34.382 1.00 52.91 80 GLY A CA 1
ATOM 655 C C . GLY A 1 80 ? -11.223 -38.649 -34.016 1.00 52.91 80 GLY A C 1
ATOM 656 O O . GLY A 1 80 ? -11.325 -38.256 -32.856 1.00 52.91 80 GLY A O 1
ATOM 657 N N . PRO A 1 81 ? -12.103 -38.311 -34.966 1.00 46.16 81 PRO A N 1
ATOM 658 C CA . PRO A 1 81 ? -13.518 -38.208 -34.694 1.00 46.16 81 PRO A CA 1
ATOM 659 C C . PRO A 1 81 ? -14.188 -39.481 -35.218 1.00 46.16 81 PRO A C 1
ATOM 661 O O . PRO A 1 81 ? -14.070 -39.821 -36.394 1.00 46.16 81 PRO A O 1
ATOM 664 N N . GLY A 1 82 ? -14.861 -40.197 -34.319 1.00 51.78 82 GLY A N 1
ATOM 665 C CA . GLY A 1 82 ? -15.876 -41.154 -34.726 1.00 51.78 82 GLY A CA 1
ATOM 666 C C . GLY A 1 82 ? -17.033 -40.420 -35.399 1.00 51.78 82 GLY A C 1
ATOM 667 O O . GLY A 1 82 ? -17.518 -39.426 -34.858 1.00 51.78 82 GLY A O 1
ATOM 668 N N . ILE A 1 83 ? -17.429 -40.933 -36.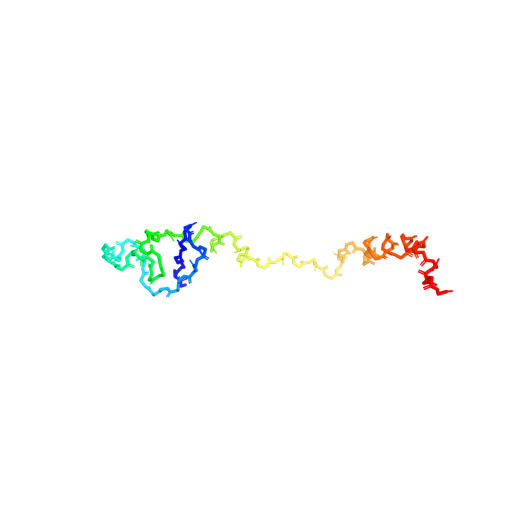562 1.00 41.69 83 ILE A N 1
ATOM 669 C CA . ILE A 1 83 ? -18.804 -41.088 -37.051 1.00 41.69 83 ILE A CA 1
ATOM 670 C C . ILE A 1 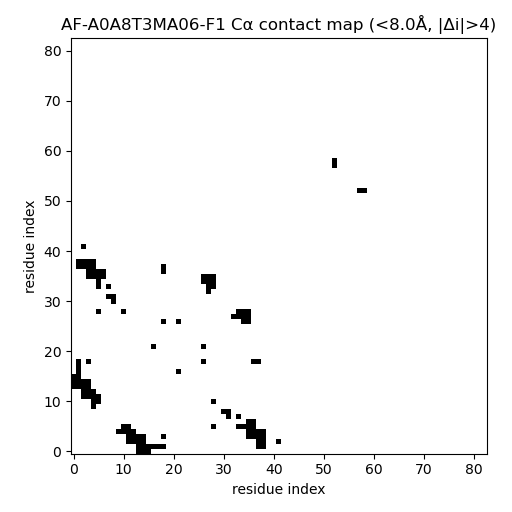83 ? -18.827 -42.456 -37.731 1.00 41.69 83 ILE A C 1
ATOM 672 O O . ILE A 1 83 ? -17.867 -42.723 -38.492 1.00 41.69 83 ILE A O 1
#

Radius of gyration: 24.37 Å; Cα contacts (8 Å, |Δi|>4): 65; chains: 1; bounding box: 51×50×50 Å

pLDDT: mean 76.73, std 13.34, range [41.69, 93.38]

Nearest PDB structures (foldseek):
  7plo-assembly1_2  TM=5.993E-01  e=8.921E-01  Homo sapiens
  7qhs-assembly1_2  TM=5.488E-01  e=4.296E+00  Saccharomyces cerevisiae